Protein AF-A0A1R3WTH4-F1 (afdb_monomer_lite)

Foldseek 3Di:
DDDDDDDDDDDDDDDDDDDDPVPPCPCVVVVVVVVVVVVVVVVCCCVPPVVVVVVVVVVVVVVVVVVVVVVVVVVVVVVVVVVVVVVVVVVVVVVVVVVVVVVVVVVVVVVVVVVVVVVVVVVVVVVVVVVVVVVVVVVVVLVVVLVVQLVVVQVVCVVVPHDDDSVVSSVVSVVVSVD

Secondary structure (DSSP, 8-state):
-----------------SS-GGG-GGGHHHHHHHHHHHHHHHHHHIIIIIHHHHHHHHHHHHHHHHHHHHHHHHHHHHHHHHHHHHHHHHHHHHHHHHHHHHHHHHHHHHHHHHHHHHHHHHHHHHHHHHHHHHHHHHHHHHHHHHHHHHHHHHHHHHHTT----HHHHHHHHHHHH--

pLDDT: mean 86.94, std 17.04, range [35.81, 98.25]

InterPro domains:
  IPR002146 ATP synthase, F0 complex, subunit b/b', bacterial/chloroplast [MF_01398] (26-163)
  IPR002146 ATP synthase, F0 complex, subunit b/b', bacterial/chloroplast [PF00430] (32-158)
  IPR050059 ATP synthase B chain [PTHR33445] (30-158)

Structure (mmCIF, N/CA/C/O backbone):
data_AF-A0A1R3WTH4-F1
#
_entry.id   AF-A0A1R3WTH4-F1
#
loop_
_atom_site.group_PDB
_atom_site.id
_atom_site.type_symbol
_atom_site.label_atom_id
_atom_site.label_alt_id
_atom_site.label_comp_id
_atom_site.label_asym_id
_atom_site.label_entity_id
_atom_site.label_seq_id
_atom_site.pdbx_PDB_ins_code
_atom_site.Cartn_x
_atom_site.Cartn_y
_atom_site.Cartn_z
_atom_site.occupancy
_atom_site.B_iso_or_equiv
_atom_site.auth_seq_id
_atom_site.auth_comp_id
_atom_site.auth_asym_id
_atom_site.auth_atom_id
_atom_site.pdbx_PDB_model_num
ATOM 1 N N . MET A 1 1 ? 93.389 21.458 -100.985 1.00 40.22 1 MET A N 1
ATOM 2 C CA . MET A 1 1 ? 94.282 22.084 -99.995 1.00 40.22 1 MET A CA 1
ATOM 3 C C . MET A 1 1 ? 93.571 21.952 -98.659 1.00 40.22 1 MET A C 1
ATOM 5 O O . MET A 1 1 ? 92.408 22.311 -98.591 1.00 40.22 1 MET A O 1
ATOM 9 N N . GLU A 1 2 ? 94.255 21.268 -97.750 1.00 48.47 2 GLU A N 1
ATOM 10 C CA . GLU A 1 2 ? 94.007 20.821 -96.364 1.00 48.47 2 GLU A CA 1
ATOM 11 C C . GLU A 1 2 ? 93.044 21.569 -95.407 1.00 48.47 2 GLU A C 1
ATOM 13 O O . GLU A 1 2 ? 92.782 22.750 -95.610 1.00 48.47 2 GLU A O 1
ATOM 18 N N . SER A 1 3 ? 92.739 20.869 -94.284 1.00 44.88 3 SER A N 1
ATOM 19 C CA . SER A 1 3 ? 92.361 21.339 -92.916 1.00 44.88 3 SER A CA 1
ATOM 20 C C . SER A 1 3 ? 90.867 21.657 -92.657 1.00 44.88 3 SER A C 1
ATOM 22 O O . SER A 1 3 ? 90.237 22.265 -93.508 1.00 44.88 3 SER A O 1
ATOM 24 N N . ASP A 1 4 ? 90.189 21.345 -91.534 1.00 46.53 4 ASP A N 1
ATOM 25 C CA . ASP A 1 4 ? 90.401 20.588 -90.276 1.00 46.53 4 ASP A CA 1
ATOM 26 C C . ASP A 1 4 ? 89.043 20.550 -89.489 1.00 46.53 4 ASP A C 1
ATOM 28 O O . ASP A 1 4 ? 88.175 21.384 -89.737 1.00 46.53 4 ASP A O 1
ATOM 32 N N . ALA A 1 5 ? 88.905 19.601 -88.550 1.00 45.66 5 ALA A N 1
ATOM 33 C CA . ALA A 1 5 ? 88.124 19.598 -87.289 1.00 45.66 5 ALA A CA 1
ATOM 34 C C . ALA A 1 5 ? 86.562 19.681 -87.177 1.00 45.66 5 ALA A C 1
ATOM 36 O O . ALA A 1 5 ? 85.933 20.708 -87.399 1.00 45.66 5 ALA A O 1
ATOM 37 N N . LEU A 1 6 ? 86.019 18.590 -86.590 1.00 45.91 6 LEU A N 1
ATOM 38 C CA . LEU A 1 6 ? 85.156 18.465 -85.380 1.00 45.91 6 LEU A CA 1
ATOM 39 C C . LEU A 1 6 ? 83.698 18.998 -85.319 1.00 45.91 6 LEU A C 1
ATOM 41 O O . LEU A 1 6 ? 83.431 20.169 -85.084 1.00 45.91 6 LEU A O 1
ATOM 45 N N . ASP A 1 7 ? 82.774 18.030 -85.397 1.00 48.12 7 ASP A N 1
ATOM 46 C CA . ASP A 1 7 ? 81.687 17.670 -84.454 1.00 48.12 7 ASP A CA 1
ATOM 47 C C . ASP A 1 7 ? 81.035 18.744 -83.545 1.00 48.12 7 ASP A C 1
ATOM 49 O O . ASP A 1 7 ? 81.658 19.280 -82.630 1.00 48.12 7 ASP A O 1
ATOM 53 N N . THR A 1 8 ? 79.718 18.940 -83.708 1.00 36.16 8 THR A N 1
ATOM 54 C CA . THR A 1 8 ? 78.745 19.115 -82.606 1.00 36.16 8 THR A CA 1
ATOM 55 C C . THR A 1 8 ? 77.335 18.778 -83.115 1.00 36.16 8 THR A C 1
ATOM 57 O O . THR A 1 8 ? 76.690 19.545 -83.828 1.00 36.16 8 THR A O 1
ATOM 60 N N . THR A 1 9 ? 76.934 17.554 -82.782 1.00 40.06 9 THR A N 1
ATOM 61 C CA . THR A 1 9 ? 75.595 16.983 -82.550 1.00 40.06 9 THR A CA 1
ATOM 62 C C . THR A 1 9 ? 74.314 17.776 -82.864 1.00 40.06 9 THR A C 1
ATOM 64 O O . THR A 1 9 ? 74.048 18.884 -82.403 1.00 40.06 9 THR A O 1
ATOM 67 N N . ALA A 1 10 ? 73.441 17.049 -83.565 1.00 45.75 10 ALA A N 1
ATOM 68 C CA . ALA A 1 10 ? 72.038 17.310 -83.841 1.00 45.75 10 ALA A CA 1
ATOM 69 C C . ALA A 1 10 ? 71.144 17.380 -82.588 1.00 45.75 10 ALA A C 1
ATOM 71 O O . ALA A 1 10 ? 71.315 16.595 -81.661 1.00 45.75 10 ALA A O 1
ATOM 72 N N . GLN A 1 11 ? 70.107 18.224 -82.649 1.00 35.81 11 GLN A N 1
ATOM 73 C CA . GLN A 1 11 ? 68.716 17.761 -82.561 1.00 35.81 11 GLN A CA 1
ATOM 74 C C . GLN A 1 11 ? 67.780 18.856 -83.096 1.00 35.81 11 GLN A C 1
ATOM 76 O O . GLN A 1 11 ? 67.537 19.870 -82.447 1.00 35.81 11 GLN A O 1
ATOM 81 N N . GLY A 1 12 ? 67.246 18.646 -84.296 1.00 36.53 12 GLY A N 1
ATOM 82 C CA . GLY A 1 12 ? 66.224 19.498 -84.892 1.00 36.53 12 GLY A CA 1
ATOM 83 C C . GLY A 1 12 ? 65.278 18.649 -85.727 1.00 36.53 12 GLY A C 1
ATOM 84 O O . GLY A 1 12 ? 65.646 18.204 -86.807 1.00 36.53 12 GLY A O 1
ATOM 85 N N . ALA A 1 13 ? 64.077 18.412 -85.210 1.00 36.84 13 ALA A N 1
ATOM 86 C CA . ALA A 1 13 ? 62.914 17.943 -85.961 1.00 36.84 13 ALA A CA 1
ATOM 87 C C . ALA A 1 13 ? 61.685 18.438 -85.180 1.00 36.84 13 ALA A C 1
ATOM 89 O O . ALA A 1 13 ? 61.514 18.085 -84.018 1.00 36.84 13 ALA A O 1
ATOM 90 N N . ALA A 1 14 ? 61.049 19.518 -85.638 1.00 45.09 14 ALA A N 1
ATOM 91 C CA . ALA A 1 14 ? 59.937 19.498 -86.593 1.00 45.09 14 ALA A CA 1
ATOM 92 C C . ALA A 1 14 ? 58.681 18.867 -85.972 1.00 45.09 14 ALA A C 1
ATOM 94 O O . ALA A 1 14 ? 58.645 17.661 -85.786 1.00 45.09 14 ALA A O 1
ATOM 95 N N . ASP A 1 15 ? 57.685 19.684 -85.618 1.00 38.09 15 ASP A N 1
ATOM 96 C CA . ASP A 1 15 ? 56.403 19.753 -86.338 1.00 38.09 15 ASP A CA 1
ATOM 97 C C . ASP A 1 15 ? 55.457 20.730 -85.624 1.00 38.09 15 ASP A C 1
ATOM 99 O O . ASP A 1 15 ? 55.366 20.728 -84.394 1.00 38.09 15 ASP A O 1
ATOM 103 N N . SER A 1 16 ? 54.763 21.602 -86.357 1.00 41.50 16 SER A N 1
ATOM 104 C CA . SER A 1 16 ? 53.765 22.507 -85.769 1.00 41.50 16 SER A CA 1
ATOM 105 C C . SER A 1 16 ? 52.822 23.091 -86.816 1.00 41.50 16 SER A C 1
ATOM 107 O O . SER A 1 16 ? 53.200 23.980 -87.575 1.00 41.50 16 SER A O 1
ATOM 109 N N . GLY A 1 17 ? 51.547 22.707 -86.716 1.00 42.97 17 GLY A N 1
ATOM 110 C CA . GLY A 1 17 ? 50.452 23.671 -86.828 1.00 42.97 17 GLY A CA 1
ATOM 111 C C . GLY A 1 17 ? 49.225 23.203 -87.604 1.00 42.97 17 GLY A C 1
ATOM 112 O O . GLY A 1 17 ? 49.186 23.338 -88.819 1.00 42.97 17 GLY A O 1
ATOM 113 N N . ALA A 1 18 ? 48.171 22.797 -86.885 1.00 48.62 18 ALA A N 1
ATOM 114 C CA . ALA A 1 18 ? 46.958 23.623 -86.756 1.00 48.62 18 ALA A CA 1
ATOM 115 C C . ALA A 1 18 ? 45.875 22.918 -85.911 1.00 48.62 18 ALA A C 1
ATOM 117 O O . ALA A 1 18 ? 45.043 22.168 -86.411 1.00 48.62 18 ALA A O 1
ATOM 118 N N . GLY A 1 19 ? 45.867 23.210 -84.613 1.00 54.03 19 GLY A N 1
ATOM 119 C CA . GLY A 1 19 ? 44.821 22.839 -83.660 1.00 54.03 19 GLY A CA 1
ATOM 120 C C . GLY A 1 19 ? 45.306 23.184 -82.258 1.00 54.03 19 GLY A C 1
ATOM 121 O O . GLY A 1 19 ? 46.500 23.049 -81.992 1.00 54.03 19 GLY A O 1
ATOM 122 N N . LEU A 1 20 ? 44.436 23.677 -81.366 1.00 64.62 20 LEU A N 1
ATOM 123 C CA . LEU A 1 20 ? 44.817 23.837 -79.957 1.00 64.62 20 LEU A CA 1
ATOM 124 C C . LEU A 1 20 ? 45.463 22.516 -79.496 1.00 64.62 20 LEU A C 1
ATOM 126 O O . LEU A 1 20 ? 44.839 21.474 -79.697 1.00 64.62 20 LEU A O 1
ATOM 130 N N . PRO A 1 21 ? 46.648 22.516 -78.857 1.00 67.44 21 PRO A N 1
ATOM 131 C CA . PRO A 1 21 ? 47.334 21.278 -78.460 1.00 67.44 21 PRO A CA 1
ATOM 132 C C . PRO A 1 21 ? 46.501 20.398 -77.507 1.00 67.44 21 PRO A C 1
ATOM 134 O O . PRO A 1 21 ? 46.795 19.226 -77.316 1.00 67.44 21 PRO A O 1
ATOM 137 N N . GLN A 1 22 ? 45.424 20.953 -76.943 1.00 64.25 22 GLN A N 1
ATOM 138 C CA . GLN A 1 22 ? 44.441 20.288 -76.086 1.00 64.25 22 GLN A CA 1
ATOM 139 C C . GLN A 1 22 ? 43.373 19.491 -76.864 1.00 64.25 22 GLN A C 1
ATOM 141 O O . GLN A 1 22 ? 42.669 18.678 -76.275 1.00 64.25 22 GLN A O 1
ATOM 146 N N . LEU A 1 23 ? 43.235 19.724 -78.174 1.00 74.31 23 LEU A N 1
ATOM 147 C CA . LEU A 1 23 ? 42.243 19.101 -79.059 1.00 74.31 23 LEU A CA 1
ATOM 148 C C . LEU A 1 23 ? 42.888 18.137 -80.068 1.00 74.31 23 LEU A C 1
ATOM 150 O O . LEU A 1 23 ? 42.308 17.849 -81.113 1.00 74.31 23 LEU A O 1
ATOM 154 N N . ASN A 1 24 ? 44.098 17.649 -79.780 1.00 71.94 24 ASN A N 1
ATOM 155 C CA . ASN A 1 24 ? 44.714 16.609 -80.593 1.00 71.94 24 ASN A CA 1
ATOM 156 C C . ASN A 1 24 ? 44.060 15.246 -80.285 1.00 71.94 24 ASN A C 1
ATOM 158 O O . ASN A 1 24 ? 44.324 14.628 -79.251 1.00 71.94 24 ASN A O 1
ATOM 162 N N . PHE A 1 25 ? 43.200 14.786 -81.199 1.00 75.56 25 PHE A N 1
ATOM 163 C CA . PHE A 1 25 ? 42.421 13.546 -81.089 1.00 75.56 25 PHE A CA 1
ATOM 164 C C . PHE A 1 25 ? 43.264 12.261 -81.085 1.00 75.56 25 PHE A C 1
ATOM 166 O O . PHE A 1 25 ? 42.751 11.197 -80.741 1.00 75.56 25 PHE A O 1
ATOM 173 N N . GLU A 1 26 ? 44.552 12.338 -81.412 1.00 79.62 26 GLU A N 1
ATOM 174 C CA . GLU A 1 26 ? 45.459 11.187 -81.432 1.00 79.62 26 GLU A CA 1
ATOM 175 C C . GLU A 1 26 ? 45.643 10.549 -80.039 1.00 79.62 26 GLU A C 1
ATOM 177 O O . GLU A 1 26 ? 45.748 9.330 -79.910 1.00 79.62 26 GLU A O 1
ATOM 182 N N . HIS A 1 27 ? 45.587 11.343 -78.962 1.00 79.25 27 HIS A N 1
ATOM 183 C CA . HIS A 1 27 ? 45.730 10.843 -77.585 1.00 79.25 27 HIS A CA 1
ATOM 184 C C . HIS A 1 27 ? 44.403 10.466 -76.908 1.00 79.25 27 HIS A C 1
ATOM 186 O O . HIS A 1 27 ? 44.409 9.848 -75.836 1.00 79.25 27 HIS A O 1
ATOM 192 N N . PHE A 1 28 ? 43.263 10.792 -77.528 1.00 84.88 28 PHE A N 1
ATOM 193 C CA . PHE A 1 28 ? 41.940 10.599 -76.928 1.00 84.88 28 PHE A CA 1
ATOM 194 C C . PHE A 1 28 ? 41.630 9.113 -76.723 1.00 84.88 28 PHE A C 1
ATOM 196 O O . PHE A 1 28 ? 41.054 8.748 -75.702 1.00 84.88 28 PHE A O 1
ATOM 203 N N . GLY A 1 29 ? 42.061 8.232 -77.634 1.00 87.38 29 GLY A N 1
ATOM 204 C CA . GLY A 1 29 ? 41.843 6.786 -77.504 1.00 87.38 29 GLY A CA 1
ATOM 205 C C . GLY A 1 29 ? 42.479 6.194 -76.240 1.00 87.38 29 GLY A C 1
ATOM 206 O O . GLY A 1 29 ? 41.826 5.455 -75.505 1.00 87.38 29 GLY A O 1
ATOM 207 N N . ASN A 1 30 ? 43.724 6.575 -75.937 1.00 88.12 30 ASN A N 1
ATOM 208 C CA . ASN A 1 30 ? 44.424 6.124 -74.730 1.00 88.12 30 ASN A CA 1
ATOM 209 C C . ASN A 1 30 ? 43.791 6.703 -73.449 1.00 88.12 30 ASN A C 1
ATOM 211 O O . ASN A 1 30 ? 43.600 5.982 -72.470 1.00 88.12 30 ASN A O 1
ATOM 215 N N . GLN A 1 31 ? 43.415 7.987 -73.458 1.00 88.38 31 GLN A N 1
ATOM 216 C CA . GLN A 1 31 ? 42.723 8.617 -72.327 1.00 88.38 31 GLN A CA 1
ATOM 217 C C . GLN A 1 31 ? 41.362 7.969 -72.054 1.00 88.38 31 GLN A C 1
ATOM 219 O O . GLN A 1 31 ? 41.057 7.664 -70.904 1.00 88.38 31 GLN A O 1
ATOM 224 N N . ILE A 1 32 ? 40.567 7.705 -7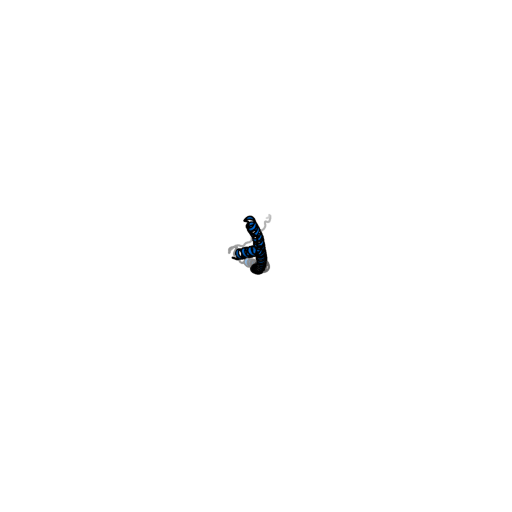3.095 1.00 91.62 32 ILE A N 1
ATOM 225 C CA . ILE A 1 32 ? 39.262 7.039 -72.976 1.00 91.62 32 ILE A CA 1
ATOM 226 C C . ILE A 1 32 ? 39.430 5.603 -72.466 1.00 91.62 32 ILE A C 1
ATOM 228 O O . ILE A 1 32 ? 38.667 5.179 -71.599 1.00 91.62 32 ILE A O 1
ATOM 232 N N . PHE A 1 33 ? 40.436 4.865 -72.943 1.00 93.38 33 PHE A N 1
ATOM 233 C CA . PHE A 1 33 ? 40.723 3.516 -72.450 1.00 93.38 33 PHE A CA 1
ATOM 234 C C . PHE A 1 33 ? 40.998 3.512 -70.939 1.00 93.38 33 PHE A C 1
ATOM 236 O O . PHE A 1 33 ? 40.323 2.801 -70.193 1.00 93.38 33 PHE A O 1
ATOM 243 N N . TRP A 1 34 ? 41.925 4.349 -70.461 1.00 93.38 34 TRP A N 1
ATOM 244 C CA . TRP A 1 34 ? 42.228 4.439 -69.028 1.00 93.38 34 TRP A CA 1
ATOM 245 C C . TRP A 1 34 ? 41.075 5.010 -68.201 1.00 93.38 34 TRP A C 1
ATOM 247 O O . TRP A 1 34 ? 40.869 4.574 -67.067 1.00 93.38 34 TRP A O 1
ATOM 257 N N . LEU A 1 35 ? 40.285 5.930 -68.757 1.00 95.12 35 LEU A N 1
ATOM 258 C CA . LEU A 1 35 ? 39.055 6.410 -68.129 1.00 95.12 35 LEU A CA 1
ATOM 259 C C . LEU A 1 35 ? 38.089 5.244 -67.899 1.00 95.12 35 LEU A C 1
ATOM 261 O O . LEU A 1 35 ? 37.622 5.061 -66.780 1.00 95.12 35 LEU A O 1
ATOM 265 N N . LEU A 1 36 ? 37.837 4.407 -68.909 1.00 96.19 36 LEU A N 1
ATOM 266 C CA . LEU A 1 36 ? 36.960 3.243 -68.762 1.00 96.19 36 LEU A CA 1
ATOM 267 C C . LEU A 1 36 ? 37.516 2.227 -67.759 1.00 96.19 36 LEU A C 1
ATOM 269 O O . LEU A 1 36 ? 36.769 1.739 -66.913 1.00 96.19 36 LEU A O 1
ATOM 273 N N . VAL A 1 37 ? 38.820 1.940 -67.803 1.00 96.31 37 VAL A N 1
ATOM 274 C CA . VAL A 1 37 ? 39.467 1.021 -66.852 1.00 96.31 37 VAL A CA 1
ATOM 275 C C . VAL A 1 37 ? 39.319 1.531 -65.417 1.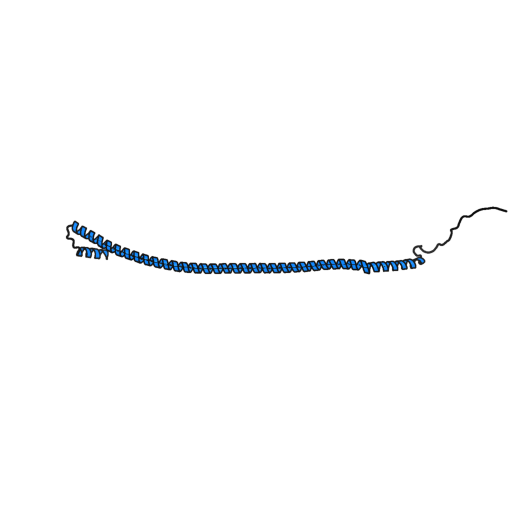00 96.31 37 VAL A C 1
ATOM 277 O O . VAL A 1 37 ? 38.855 0.798 -64.544 1.00 96.31 37 VAL A O 1
ATOM 280 N N . THR A 1 38 ? 39.666 2.792 -65.161 1.00 95.44 38 THR A N 1
ATOM 281 C CA . THR A 1 38 ? 39.569 3.387 -63.818 1.00 95.44 38 THR A CA 1
ATOM 282 C C . THR A 1 38 ? 38.122 3.512 -63.347 1.00 95.44 38 THR A C 1
ATOM 284 O O . THR A 1 38 ? 37.839 3.214 -62.187 1.00 95.44 38 THR A O 1
ATOM 287 N N . LEU A 1 39 ? 37.187 3.852 -64.239 1.00 96.38 39 LEU A N 1
ATOM 288 C CA . LEU A 1 39 ? 35.755 3.880 -63.949 1.00 96.38 39 LEU A CA 1
ATOM 289 C C . LEU A 1 39 ? 35.244 2.502 -63.516 1.00 96.38 39 LEU A C 1
ATOM 291 O O . LEU A 1 39 ? 34.550 2.404 -62.505 1.00 96.38 39 LEU A O 1
ATOM 295 N N . VAL A 1 40 ? 35.605 1.438 -64.240 1.00 96.94 40 VAL A N 1
ATOM 296 C CA . VAL A 1 40 ? 35.221 0.062 -63.891 1.00 96.94 40 VAL A CA 1
ATOM 297 C C . VAL A 1 40 ? 35.823 -0.341 -62.547 1.00 96.94 40 VAL A C 1
ATOM 299 O O . VAL A 1 40 ? 35.115 -0.887 -61.703 1.00 96.94 40 VAL A O 1
ATOM 302 N N . VAL A 1 41 ? 37.099 -0.033 -62.300 1.00 96.50 41 VAL A N 1
ATOM 303 C CA . VAL A 1 41 ? 37.748 -0.327 -61.013 1.00 96.50 41 VAL A CA 1
ATOM 304 C C . VAL A 1 41 ? 37.037 0.390 -59.859 1.00 96.50 41 VAL A C 1
ATOM 306 O O . VAL A 1 41 ? 36.689 -0.252 -58.867 1.00 96.50 41 VAL A O 1
ATOM 309 N N . ILE A 1 42 ? 36.749 1.689 -59.991 1.00 96.06 42 ILE A N 1
ATOM 310 C CA . ILE A 1 42 ? 36.012 2.459 -58.976 1.00 96.06 42 ILE A CA 1
ATOM 311 C C . ILE A 1 42 ? 34.600 1.894 -58.785 1.00 96.06 42 ILE A C 1
ATOM 313 O O . ILE A 1 42 ? 34.160 1.716 -57.649 1.00 96.06 42 ILE A O 1
ATOM 317 N N . TYR A 1 43 ? 33.901 1.562 -59.872 1.00 96.06 43 TYR A N 1
ATOM 318 C CA . TYR A 1 43 ? 32.568 0.963 -59.822 1.00 96.06 43 TYR A CA 1
ATOM 319 C C . TYR A 1 43 ? 32.567 -0.365 -59.054 1.00 96.06 43 TYR A C 1
ATOM 321 O O . TYR A 1 43 ? 31.702 -0.594 -58.204 1.00 96.06 43 TYR A O 1
ATOM 329 N N . LEU A 1 44 ? 33.555 -1.231 -59.295 1.00 96.56 44 LEU A N 1
ATOM 330 C CA . LEU A 1 44 ? 33.700 -2.493 -58.569 1.00 96.56 44 LEU A CA 1
ATOM 331 C C . LEU A 1 44 ? 34.004 -2.259 -57.084 1.00 96.56 44 LEU A C 1
ATOM 333 O O . LEU A 1 44 ? 33.399 -2.906 -56.234 1.00 96.56 44 LEU A O 1
ATOM 337 N N . ILE A 1 45 ? 34.866 -1.299 -56.743 1.00 95.94 45 ILE A N 1
ATOM 338 C CA . ILE A 1 45 ? 35.154 -0.961 -55.339 1.00 95.94 45 ILE A CA 1
ATOM 339 C C . ILE A 1 45 ? 33.898 -0.431 -54.634 1.00 95.94 45 ILE A C 1
ATOM 341 O O . ILE A 1 45 ? 33.574 -0.865 -53.525 1.00 95.94 45 ILE A O 1
ATOM 345 N N . LEU A 1 46 ? 33.155 0.478 -55.267 1.00 96.19 46 LEU A N 1
ATOM 346 C CA . LEU A 1 46 ? 31.938 1.037 -54.682 1.00 96.19 46 LEU A CA 1
ATOM 347 C C . LEU A 1 46 ? 30.858 -0.032 -54.506 1.00 96.19 46 LEU A C 1
ATOM 349 O O . LEU A 1 46 ? 30.314 -0.172 -53.410 1.00 96.19 46 LEU A O 1
ATOM 353 N N . SER A 1 47 ? 30.587 -0.814 -55.552 1.00 95.38 47 SER A N 1
ATOM 354 C CA . SER A 1 47 ? 29.543 -1.845 -55.532 1.00 95.38 47 SER A CA 1
ATOM 355 C C . SER A 1 47 ? 29.858 -2.997 -54.580 1.00 95.38 47 SER A C 1
ATOM 357 O O . SER A 1 47 ? 28.954 -3.509 -53.921 1.00 95.38 47 SER A O 1
ATOM 359 N N . ARG A 1 48 ? 31.129 -3.406 -54.474 1.00 94.19 48 ARG A N 1
ATOM 360 C CA . ARG A 1 48 ? 31.521 -4.591 -53.701 1.00 94.19 48 ARG A CA 1
ATOM 361 C C . ARG A 1 48 ? 32.042 -4.301 -52.302 1.00 94.19 48 ARG A C 1
ATOM 363 O O . ARG A 1 48 ? 32.031 -5.217 -51.485 1.00 94.19 48 ARG A O 1
ATOM 370 N N . VAL A 1 49 ? 32.472 -3.073 -52.008 1.00 94.44 49 VAL A N 1
ATOM 371 C CA . VAL A 1 49 ? 33.076 -2.726 -50.710 1.00 94.44 49 VAL A CA 1
ATOM 372 C C . VAL A 1 49 ? 32.373 -1.551 -50.039 1.00 94.44 49 VAL A C 1
ATOM 374 O O . VAL A 1 49 ? 31.949 -1.686 -48.893 1.00 94.44 49 VAL A O 1
ATOM 377 N N . ALA A 1 50 ? 32.226 -0.407 -50.712 1.00 94.12 50 ALA A N 1
ATOM 378 C CA . ALA A 1 50 ? 31.715 0.802 -50.056 1.00 94.12 50 ALA A CA 1
ATOM 379 C C . ALA A 1 50 ? 30.215 0.711 -49.727 1.00 94.12 50 ALA A C 1
ATOM 381 O O . ALA A 1 50 ? 29.826 0.884 -48.572 1.00 94.12 50 ALA A O 1
ATOM 382 N N . LEU A 1 51 ? 29.381 0.380 -50.719 1.00 95.31 51 LEU A N 1
ATOM 383 C CA . LEU A 1 51 ? 27.935 0.231 -50.543 1.00 95.31 51 LEU A CA 1
ATOM 384 C C . LEU A 1 51 ? 27.555 -0.843 -49.510 1.00 95.31 51 LEU A C 1
ATOM 386 O O . LEU A 1 51 ? 26.762 -0.520 -48.624 1.00 95.31 51 LEU A O 1
ATOM 390 N N . PRO A 1 52 ? 28.114 -2.075 -49.531 1.00 95.38 52 PRO A N 1
ATOM 391 C CA . PRO A 1 52 ? 27.753 -3.075 -48.527 1.00 95.38 52 PRO A CA 1
ATOM 392 C C . PRO A 1 52 ? 28.172 -2.675 -47.108 1.00 95.38 52 PRO A C 1
ATOM 394 O O . PRO A 1 52 ? 27.437 -2.958 -46.167 1.00 95.38 52 PRO A O 1
ATOM 397 N N . ARG A 1 53 ? 29.298 -1.966 -46.926 1.00 94.69 53 ARG A N 1
ATOM 398 C CA . ARG A 1 53 ? 29.697 -1.453 -45.602 1.00 94.69 53 ARG A CA 1
ATOM 399 C C . ARG A 1 53 ? 28.720 -0.408 -45.065 1.00 94.69 53 ARG A C 1
ATOM 401 O O . ARG A 1 53 ? 28.358 -0.463 -43.895 1.00 94.69 53 ARG A O 1
ATOM 408 N N . ILE A 1 54 ? 28.275 0.523 -45.910 1.00 94.25 54 ILE A N 1
ATOM 409 C CA . ILE A 1 54 ? 27.291 1.545 -45.515 1.00 94.25 54 ILE A CA 1
ATOM 410 C C . ILE A 1 54 ? 25.940 0.891 -45.200 1.00 94.25 54 ILE A C 1
ATOM 412 O O . ILE A 1 54 ? 25.322 1.222 -44.189 1.00 94.25 54 ILE A O 1
ATOM 416 N N . ALA A 1 55 ? 25.508 -0.067 -46.025 1.00 94.69 55 ALA A N 1
ATOM 417 C CA . ALA A 1 55 ? 24.275 -0.815 -45.801 1.00 94.69 55 ALA A CA 1
ATOM 418 C C . ALA A 1 55 ? 24.305 -1.589 -44.473 1.00 94.69 55 ALA A C 1
ATOM 420 O O . ALA A 1 55 ? 23.319 -1.560 -43.743 1.00 94.69 55 ALA A O 1
ATOM 421 N N . ALA A 1 56 ? 25.437 -2.213 -44.126 1.00 95.06 56 ALA A N 1
ATOM 422 C CA . ALA A 1 56 ? 25.602 -2.918 -42.857 1.00 95.06 56 ALA A CA 1
ATOM 423 C C . ALA A 1 56 ? 25.448 -1.982 -41.646 1.00 95.06 56 ALA A C 1
ATOM 425 O O . ALA A 1 56 ? 24.685 -2.289 -40.737 1.00 95.06 56 ALA A O 1
ATOM 426 N N . ILE A 1 57 ? 26.089 -0.807 -41.664 1.00 95.19 57 ILE A N 1
ATOM 427 C CA . ILE A 1 57 ? 25.974 0.183 -40.576 1.00 95.19 57 ILE A CA 1
ATOM 428 C C . ILE A 1 57 ? 24.533 0.684 -40.436 1.00 95.19 57 ILE A C 1
ATOM 430 O O . ILE A 1 57 ? 24.033 0.867 -39.324 1.00 95.19 57 ILE A O 1
ATOM 434 N N . LEU A 1 58 ? 23.862 0.938 -41.562 1.00 95.19 58 LEU A N 1
ATOM 435 C CA . LEU A 1 58 ? 22.483 1.410 -41.546 1.00 95.19 58 LEU A CA 1
ATOM 436 C C . LEU A 1 58 ? 21.530 0.329 -41.019 1.00 95.19 58 LEU A C 1
ATOM 438 O O . LEU A 1 58 ? 20.656 0.643 -40.214 1.00 95.19 58 LEU A O 1
ATOM 442 N N . ALA A 1 59 ? 21.728 -0.926 -41.430 1.00 95.50 59 ALA A N 1
ATOM 443 C CA . ALA A 1 59 ? 20.963 -2.068 -40.942 1.00 95.50 59 ALA A CA 1
ATOM 444 C C . ALA A 1 59 ? 21.179 -2.296 -39.441 1.00 95.50 59 ALA A C 1
ATOM 446 O O . ALA A 1 59 ? 20.211 -2.516 -38.722 1.00 95.50 59 ALA A O 1
ATOM 447 N N . GLU A 1 60 ? 22.414 -2.176 -38.950 1.00 95.81 60 GLU A N 1
ATOM 448 C CA . GLU A 1 60 ? 22.717 -2.303 -37.524 1.00 95.81 60 GLU A CA 1
ATOM 449 C C . GLU A 1 60 ? 22.029 -1.206 -36.706 1.00 95.81 60 GLU A C 1
ATOM 451 O O . GLU A 1 60 ? 21.322 -1.510 -35.750 1.00 95.81 60 GLU A O 1
ATOM 456 N N . ARG A 1 61 ? 22.108 0.059 -37.144 1.00 95.81 61 ARG A N 1
ATOM 457 C CA . ARG A 1 61 ? 21.392 1.165 -36.484 1.00 95.81 61 ARG A CA 1
ATOM 458 C C . ARG A 1 61 ? 19.879 0.968 -36.485 1.00 95.81 61 ARG A C 1
ATOM 460 O O . ARG A 1 61 ? 19.244 1.191 -35.459 1.00 95.81 61 ARG A O 1
ATOM 467 N N . GLN A 1 62 ? 19.297 0.572 -37.617 1.00 95.81 62 GLN A N 1
ATOM 468 C CA . GLN A 1 62 ? 17.862 0.285 -37.695 1.00 95.81 62 GLN A CA 1
ATOM 469 C C . GLN A 1 62 ? 17.478 -0.886 -36.786 1.00 95.81 62 GLN A C 1
ATOM 471 O O . GLN A 1 62 ? 16.458 -0.811 -36.103 1.00 95.81 62 GLN A O 1
ATOM 476 N N . GLY A 1 63 ? 18.308 -1.929 -36.737 1.00 95.81 63 GLY A N 1
ATOM 477 C CA . GLY A 1 63 ? 18.133 -3.081 -35.860 1.00 95.81 6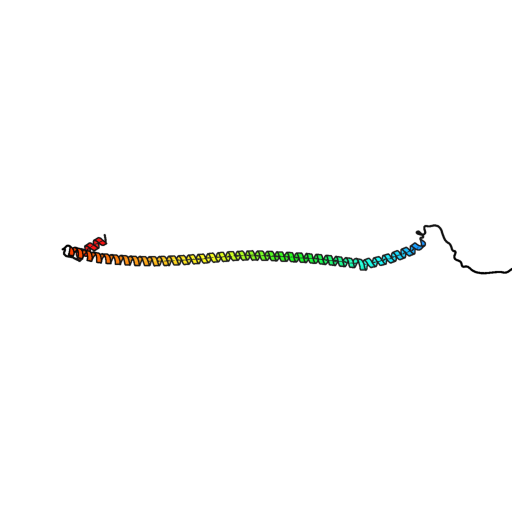3 GLY A CA 1
ATOM 478 C C . GLY A 1 63 ? 18.133 -2.685 -34.387 1.00 95.81 63 GLY A C 1
ATOM 479 O O . GLY A 1 63 ? 17.183 -3.010 -33.681 1.00 95.81 63 GLY A O 1
ATOM 480 N N . THR A 1 64 ? 19.133 -1.918 -33.942 1.00 95.94 64 THR A N 1
ATOM 481 C CA . THR A 1 64 ? 19.214 -1.415 -32.562 1.00 95.94 64 THR A CA 1
ATOM 482 C C . THR A 1 64 ? 18.015 -0.542 -32.211 1.00 95.94 64 THR A C 1
ATOM 484 O O . THR A 1 64 ? 17.370 -0.786 -31.203 1.00 95.94 64 THR A O 1
ATOM 487 N N . ILE A 1 65 ? 17.645 0.420 -33.065 1.00 96.56 65 ILE A N 1
ATOM 488 C CA . ILE A 1 65 ? 16.494 1.300 -32.802 1.00 96.56 65 ILE A CA 1
ATOM 489 C C . ILE A 1 65 ? 15.197 0.493 -32.689 1.00 96.56 65 ILE A C 1
ATOM 491 O O . ILE A 1 65 ? 14.395 0.735 -31.791 1.00 96.56 65 ILE A O 1
ATOM 495 N N . THR A 1 66 ? 14.984 -0.466 -33.592 1.00 96.44 66 THR A N 1
ATOM 496 C CA . THR A 1 66 ? 13.772 -1.296 -33.588 1.00 96.44 66 THR A CA 1
ATOM 497 C C . THR A 1 66 ? 13.727 -2.191 -32.355 1.00 96.44 66 THR A C 1
ATOM 499 O O . THR A 1 66 ? 12.680 -2.312 -31.724 1.00 96.44 66 THR A O 1
ATOM 502 N N . HIS A 1 67 ? 14.864 -2.786 -31.988 1.00 96.94 67 HIS A N 1
ATOM 503 C CA . HIS A 1 67 ? 15.003 -3.577 -30.771 1.00 96.94 67 HIS A CA 1
ATOM 504 C C . HIS A 1 67 ? 14.707 -2.740 -29.523 1.00 96.94 67 HIS A C 1
ATOM 506 O O . HIS A 1 67 ? 13.893 -3.141 -28.696 1.00 96.94 67 HIS A O 1
ATOM 512 N N . ASP A 1 68 ? 15.316 -1.562 -29.406 1.00 96.88 68 ASP A N 1
ATOM 513 C CA . ASP A 1 68 ? 15.158 -0.693 -28.242 1.00 96.88 68 ASP A CA 1
ATOM 514 C C . ASP A 1 68 ? 13.726 -0.164 -28.129 1.00 96.88 68 ASP A C 1
ATOM 516 O O . ASP A 1 68 ? 13.188 -0.076 -27.026 1.00 96.88 68 ASP A O 1
ATOM 520 N N . LEU A 1 69 ? 13.075 0.129 -29.261 1.00 97.50 69 LEU A N 1
ATOM 521 C CA . LEU A 1 69 ? 11.665 0.506 -29.292 1.00 97.50 69 LEU A CA 1
ATOM 522 C C . LEU A 1 69 ? 10.768 -0.646 -28.826 1.00 97.50 69 LEU A C 1
ATOM 524 O O . LEU A 1 69 ? 9.927 -0.440 -27.953 1.00 97.50 69 LEU A O 1
ATOM 528 N N . ALA A 1 70 ? 10.972 -1.854 -29.357 1.00 97.25 70 ALA A N 1
ATOM 529 C CA . ALA A 1 70 ? 10.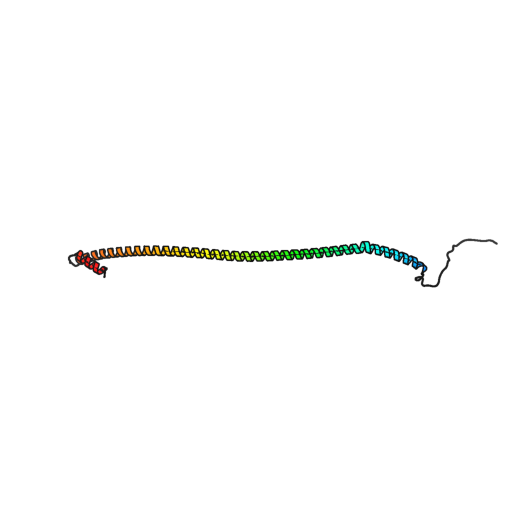208 -3.033 -28.955 1.00 97.25 70 ALA A CA 1
ATOM 530 C C . ALA A 1 70 ? 10.405 -3.350 -27.463 1.00 97.25 70 ALA A C 1
ATOM 532 O O . ALA A 1 70 ? 9.440 -3.619 -26.749 1.00 97.25 70 ALA A O 1
ATOM 533 N N . TYR A 1 71 ? 11.640 -3.247 -26.969 1.00 96.94 71 TYR A N 1
ATOM 534 C CA . TYR A 1 71 ? 11.957 -3.442 -25.559 1.00 96.94 71 TYR A CA 1
ATOM 535 C C . TYR A 1 71 ? 11.316 -2.364 -24.672 1.00 96.94 71 TYR A C 1
ATOM 537 O O . TYR A 1 71 ? 10.763 -2.672 -23.616 1.00 96.94 71 TYR A O 1
ATOM 545 N N . ALA A 1 72 ? 11.320 -1.100 -25.102 1.00 97.38 72 ALA A N 1
ATOM 546 C CA . ALA A 1 72 ? 10.651 -0.018 -24.383 1.00 97.38 72 ALA A CA 1
ATOM 547 C C . ALA A 1 72 ? 9.125 -0.209 -24.332 1.00 97.38 72 ALA A C 1
ATOM 549 O O . ALA A 1 72 ? 8.508 0.032 -23.291 1.00 97.38 72 ALA A O 1
ATOM 550 N N . GLU A 1 73 ? 8.507 -0.664 -25.424 1.00 97.44 73 GLU A N 1
ATOM 551 C CA . GLU A 1 73 ? 7.085 -1.015 -25.453 1.00 97.44 73 GLU A CA 1
ATOM 552 C C . GLU A 1 73 ? 6.778 -2.193 -24.524 1.00 97.44 73 GLU A C 1
ATOM 554 O O . GLU A 1 73 ? 5.841 -2.115 -23.726 1.00 97.44 73 GLU A O 1
ATOM 559 N N . GLU A 1 74 ? 7.602 -3.242 -24.542 1.00 97.56 74 GLU A N 1
ATOM 560 C CA . GLU A 1 74 ? 7.474 -4.377 -23.630 1.00 97.56 74 GLU A CA 1
ATOM 561 C C . GLU A 1 74 ? 7.560 -3.921 -22.165 1.00 97.56 74 GLU A C 1
ATOM 563 O O . GLU A 1 74 ? 6.677 -4.233 -21.364 1.00 97.56 74 GLU A O 1
ATOM 568 N N . LEU A 1 75 ? 8.562 -3.114 -21.807 1.00 97.19 75 LEU A N 1
ATOM 569 C CA . LEU A 1 75 ? 8.689 -2.563 -20.457 1.00 97.19 75 LEU A CA 1
ATOM 570 C C . LEU A 1 75 ? 7.484 -1.702 -20.068 1.00 97.19 75 LEU A C 1
ATOM 572 O O . LEU A 1 75 ? 6.992 -1.813 -18.946 1.00 97.19 75 LEU A O 1
ATOM 576 N N . LYS A 1 76 ? 6.961 -0.888 -20.990 1.00 97.56 76 LYS A N 1
ATOM 577 C CA . LYS A 1 76 ? 5.760 -0.077 -20.755 1.00 97.56 76 LYS A CA 1
ATOM 578 C C . LYS A 1 76 ? 4.524 -0.944 -20.514 1.00 97.56 76 LYS A C 1
ATOM 580 O O . LYS A 1 76 ? 3.729 -0.627 -19.632 1.00 97.56 76 LYS A O 1
ATOM 585 N N . THR A 1 77 ? 4.352 -2.028 -21.270 1.00 98.00 77 THR A N 1
ATOM 586 C CA . THR A 1 77 ? 3.234 -2.963 -21.057 1.00 98.00 77 THR A CA 1
ATOM 587 C C . THR A 1 77 ? 3.356 -3.700 -19.727 1.00 98.00 77 THR A C 1
ATOM 589 O O . THR A 1 77 ? 2.373 -3.774 -18.996 1.00 98.00 77 THR A O 1
ATOM 592 N N . LYS A 1 78 ? 4.560 -4.154 -19.353 1.00 96.75 78 LYS A N 1
ATOM 593 C CA . LYS A 1 78 ? 4.822 -4.768 -18.043 1.00 96.75 78 LYS A CA 1
ATOM 594 C C . LYS A 1 78 ? 4.574 -3.798 -16.891 1.00 96.75 78 LYS A C 1
ATOM 596 O O . LYS A 1 78 ? 3.970 -4.192 -15.901 1.00 96.75 78 LYS A O 1
ATOM 601 N N . ALA A 1 79 ? 5.000 -2.542 -17.027 1.00 97.69 79 ALA A N 1
ATOM 602 C CA . ALA A 1 79 ? 4.768 -1.510 -16.021 1.00 97.69 79 ALA A CA 1
ATOM 603 C C . ALA A 1 79 ? 3.270 -1.256 -15.811 1.00 97.69 79 ALA A C 1
ATOM 605 O O . ALA A 1 79 ? 2.816 -1.276 -14.674 1.00 97.69 79 ALA A O 1
ATOM 606 N N . ARG A 1 80 ? 2.497 -1.116 -16.896 1.00 97.62 80 ARG A N 1
ATOM 607 C CA . ARG A 1 80 ? 1.033 -0.970 -16.822 1.00 97.62 80 ARG A CA 1
ATOM 608 C C . ARG A 1 80 ? 0.360 -2.186 -16.194 1.00 97.62 80 ARG A C 1
ATOM 610 O O . ARG A 1 80 ? -0.461 -2.031 -15.307 1.00 97.62 80 ARG A O 1
ATOM 617 N N . ALA A 1 81 ? 0.750 -3.396 -16.594 1.00 97.44 81 ALA A N 1
ATOM 618 C CA . ALA A 1 81 ? 0.201 -4.614 -16.004 1.00 97.44 81 ALA A CA 1
ATOM 619 C C . ALA A 1 81 ? 0.515 -4.728 -14.500 1.00 97.44 81 ALA A C 1
ATOM 621 O O . ALA A 1 81 ? -0.314 -5.207 -13.730 1.00 97.44 81 ALA A O 1
ATOM 622 N N . ALA A 1 82 ? 1.704 -4.289 -14.074 1.00 97.12 82 ALA A N 1
ATOM 623 C CA . ALA A 1 82 ? 2.075 -4.241 -12.663 1.00 97.12 82 ALA A CA 1
ATOM 624 C C . ALA A 1 82 ? 1.296 -3.162 -11.893 1.00 97.12 82 ALA A C 1
ATOM 626 O O . ALA A 1 82 ? 0.891 -3.412 -10.761 1.00 97.12 82 ALA A O 1
ATOM 627 N N . GLU A 1 83 ? 1.067 -1.997 -12.503 1.00 97.06 83 GLU A N 1
ATOM 628 C CA . GLU A 1 83 ? 0.233 -0.921 -11.955 1.00 97.06 83 GLU A CA 1
ATOM 629 C C . GLU A 1 83 ? -1.213 -1.396 -11.763 1.00 97.06 83 GLU A C 1
ATOM 631 O O . GLU A 1 83 ? -1.714 -1.349 -10.643 1.00 97.06 83 GLU A O 1
ATOM 636 N N . ASP A 1 84 ? -1.826 -1.988 -12.791 1.00 97.88 84 ASP A N 1
ATOM 637 C CA . ASP A 1 84 ? -3.182 -2.547 -12.723 1.00 97.88 84 ASP A CA 1
ATOM 638 C C . ASP A 1 84 ? -3.297 -3.633 -11.635 1.00 97.88 84 ASP A C 1
ATOM 640 O O . ASP A 1 84 ? -4.260 -3.673 -10.865 1.00 97.88 84 ASP A O 1
ATOM 644 N N . ALA A 1 85 ? -2.303 -4.525 -11.539 1.00 97.69 85 ALA A N 1
ATOM 645 C CA . ALA A 1 85 ? -2.269 -5.565 -10.513 1.00 97.69 85 ALA A CA 1
ATOM 646 C C . ALA A 1 85 ? -2.117 -4.982 -9.098 1.00 97.69 85 ALA A C 1
ATOM 648 O O . ALA A 1 85 ? -2.749 -5.473 -8.161 1.00 97.69 85 ALA A O 1
ATOM 649 N N . TYR A 1 86 ? -1.304 -3.936 -8.942 1.00 97.44 86 TYR A N 1
ATOM 650 C CA . TYR A 1 86 ? -1.121 -3.233 -7.676 1.00 97.44 86 TYR A CA 1
ATOM 651 C C . TYR A 1 86 ? -2.392 -2.490 -7.250 1.00 97.44 86 TYR A C 1
ATOM 653 O O . TYR A 1 86 ? -2.818 -2.620 -6.102 1.00 97.44 86 TYR A O 1
ATOM 661 N N . GLU A 1 87 ? -3.030 -1.756 -8.164 1.00 97.88 87 GLU A N 1
ATOM 662 C CA . GLU A 1 87 ? -4.291 -1.062 -7.896 1.00 97.88 87 GLU A CA 1
ATOM 663 C C . GLU A 1 87 ? -5.397 -2.042 -7.509 1.00 97.88 87 GLU A C 1
ATOM 665 O O . GLU A 1 87 ? -6.118 -1.805 -6.535 1.00 97.88 87 GLU A O 1
ATOM 670 N N . LYS A 1 88 ? -5.484 -3.179 -8.209 1.00 98.06 88 LYS A N 1
ATOM 671 C CA . LYS A 1 88 ? -6.412 -4.255 -7.859 1.00 98.06 88 LYS A CA 1
ATOM 672 C C . LYS A 1 88 ? -6.131 -4.812 -6.464 1.00 98.06 88 LYS A C 1
ATOM 674 O O . LYS A 1 88 ? -7.046 -4.871 -5.652 1.00 98.06 88 LYS A O 1
ATOM 679 N N . ALA A 1 89 ? -4.879 -5.156 -6.157 1.00 97.69 89 ALA A N 1
ATOM 680 C CA . ALA A 1 89 ? -4.509 -5.662 -4.835 1.00 97.69 89 ALA A CA 1
ATOM 681 C C . ALA A 1 89 ? -4.828 -4.651 -3.719 1.00 97.69 89 ALA A C 1
ATOM 683 O O . ALA A 1 89 ? -5.278 -5.034 -2.641 1.00 97.69 89 ALA A O 1
ATOM 684 N N . LEU A 1 90 ? -4.643 -3.353 -3.978 1.00 98.19 90 LEU A N 1
ATOM 685 C CA . LEU A 1 90 ? -4.990 -2.293 -3.034 1.00 98.19 90 LEU A CA 1
ATOM 686 C C . LEU A 1 90 ? -6.508 -2.163 -2.838 1.00 98.19 90 LEU A C 1
ATOM 688 O O . LEU A 1 90 ? -6.959 -1.922 -1.716 1.00 98.19 90 LEU A O 1
ATOM 692 N N . ALA A 1 91 ? -7.293 -2.289 -3.909 1.00 98.19 91 ALA A N 1
ATOM 693 C CA . ALA A 1 91 ? -8.751 -2.279 -3.836 1.00 98.19 91 ALA A CA 1
ATOM 694 C C . ALA A 1 91 ? -9.279 -3.497 -3.061 1.00 98.19 91 ALA A C 1
ATOM 696 O O . ALA A 1 91 ? -10.080 -3.321 -2.143 1.00 98.19 91 ALA A O 1
ATOM 697 N N . ASP A 1 92 ? -8.765 -4.689 -3.369 1.00 97.94 92 ASP A N 1
ATOM 698 C CA . ASP A 1 92 ? -9.125 -5.943 -2.703 1.00 97.94 92 ASP A CA 1
ATOM 699 C C . ASP A 1 92 ? -8.776 -5.878 -1.204 1.00 97.94 92 ASP A C 1
ATOM 701 O O . ASP A 1 92 ? -9.638 -6.116 -0.361 1.00 97.94 92 ASP A O 1
ATOM 705 N N . ALA A 1 93 ? -7.568 -5.424 -0.849 1.00 98.06 93 ALA A N 1
ATOM 706 C CA . ALA A 1 93 ? -7.158 -5.266 0.550 1.00 98.06 93 ALA A CA 1
ATOM 707 C C . ALA A 1 93 ? -8.019 -4.247 1.319 1.00 98.06 93 ALA A C 1
ATOM 709 O O . ALA A 1 93 ? -8.301 -4.426 2.504 1.00 98.06 93 ALA A O 1
ATOM 710 N N . ARG A 1 94 ? -8.454 -3.159 0.667 1.00 97.94 94 ARG A N 1
ATOM 711 C CA . ARG A 1 94 ? -9.372 -2.182 1.278 1.00 97.94 94 ARG A CA 1
ATOM 712 C C . ARG A 1 94 ? -10.762 -2.769 1.499 1.00 97.94 94 ARG A C 1
ATOM 714 O O . ARG A 1 94 ? -11.359 -2.482 2.534 1.00 97.94 94 ARG A O 1
ATOM 721 N N . ALA A 1 95 ? -11.267 -3.553 0.548 1.00 98.25 95 ALA A N 1
ATOM 722 C CA . ALA A 1 95 ? -12.549 -4.233 0.678 1.00 98.25 95 ALA A CA 1
ATOM 723 C C . ALA A 1 95 ? -12.509 -5.265 1.815 1.00 98.25 95 ALA A C 1
ATOM 725 O O . ALA A 1 95 ? -13.369 -5.233 2.691 1.00 98.25 95 ALA A O 1
ATOM 726 N N . GLU A 1 96 ? -11.460 -6.088 1.871 1.00 98.06 96 GLU A N 1
ATOM 727 C CA . GLU A 1 96 ? -11.255 -7.077 2.934 1.00 98.06 96 GLU A CA 1
ATOM 728 C C . GLU A 1 96 ? -11.125 -6.408 4.311 1.00 98.06 96 GLU A C 1
ATOM 730 O O . GLU A 1 96 ? -11.774 -6.817 5.270 1.00 98.06 96 GLU A O 1
ATOM 735 N N . ALA A 1 97 ? -10.374 -5.307 4.418 1.00 98.00 97 ALA A N 1
ATOM 736 C CA . ALA A 1 97 ? -10.281 -4.553 5.667 1.00 98.00 97 ALA A CA 1
ATOM 737 C C . ALA A 1 97 ? -11.644 -3.999 6.124 1.00 98.00 97 ALA A C 1
ATOM 739 O O . ALA A 1 97 ? -11.957 -4.031 7.315 1.00 98.00 97 ALA A O 1
ATOM 740 N N . GLN A 1 98 ? -12.465 -3.493 5.197 1.00 97.94 98 GLN A N 1
ATOM 741 C CA . GLN A 1 98 ? -13.818 -3.025 5.514 1.00 97.94 98 GLN A CA 1
ATOM 742 C C . GLN A 1 98 ? -14.729 -4.172 5.954 1.00 97.94 98 GLN A C 1
ATOM 744 O O . GLN A 1 98 ? -15.506 -3.996 6.894 1.00 97.94 98 GLN A O 1
ATOM 749 N N . GLU A 1 99 ? -14.611 -5.335 5.317 1.00 98.19 99 GLU A N 1
ATOM 750 C CA . GLU A 1 99 ? -15.348 -6.536 5.690 1.00 98.19 99 GLU A CA 1
ATOM 751 C C . GLU A 1 99 ? -14.966 -7.010 7.096 1.00 98.19 99 GLU A C 1
ATOM 753 O O . GLU A 1 99 ? -15.852 -7.175 7.933 1.00 98.19 99 GLU A O 1
ATOM 758 N N . ILE A 1 100 ? -13.668 -7.118 7.402 1.00 98.19 100 ILE A N 1
ATOM 759 C CA . ILE A 1 100 ? -13.168 -7.495 8.734 1.00 98.19 100 ILE A CA 1
ATOM 760 C C . ILE A 1 100 ? -13.681 -6.521 9.800 1.00 98.19 100 ILE A C 1
ATOM 762 O O . ILE A 1 100 ? -14.178 -6.942 10.843 1.00 98.19 100 ILE A O 1
ATOM 766 N N . VAL A 1 101 ? -13.607 -5.210 9.546 1.00 98.06 101 VAL A N 1
ATOM 767 C CA . VAL A 1 101 ? -14.124 -4.199 10.483 1.00 98.06 101 VAL A CA 1
ATOM 768 C C . VAL A 1 101 ? -15.640 -4.327 10.655 1.00 98.06 101 VAL A C 1
ATOM 770 O O . VAL A 1 101 ? -16.143 -4.160 11.766 1.00 98.06 101 VAL A O 1
ATOM 773 N N . GLY A 1 102 ? -16.375 -4.618 9.580 1.00 98.12 102 GLY A N 1
ATOM 774 C CA . GLY A 1 102 ? -17.815 -4.858 9.624 1.00 98.12 102 GLY A CA 1
ATOM 775 C C . GLY A 1 102 ? -18.176 -6.084 10.465 1.00 98.12 102 GLY A C 1
ATOM 776 O O . GLY A 1 102 ? -19.022 -5.981 11.353 1.00 98.12 102 GLY A O 1
ATOM 777 N N . GLN A 1 103 ? -17.495 -7.207 10.231 1.00 97.81 103 GLN A N 1
ATOM 778 C CA . GLN A 1 103 ? -17.680 -8.454 10.975 1.00 97.81 103 GLN A CA 1
ATOM 779 C C . GLN A 1 103 ? -17.338 -8.274 12.459 1.00 97.81 103 GLN A C 1
ATOM 781 O O . GLN A 1 103 ? -18.173 -8.571 13.309 1.00 97.81 103 GLN A O 1
ATOM 786 N N . ALA A 1 104 ? -16.184 -7.680 12.775 1.00 98.12 104 ALA A N 1
ATOM 787 C CA . ALA A 1 104 ? -15.771 -7.425 14.154 1.00 98.12 104 ALA A CA 1
ATOM 788 C C . ALA A 1 104 ? -16.762 -6.518 14.900 1.00 98.12 104 ALA A C 1
ATOM 790 O O . ALA A 1 104 ? -17.078 -6.756 16.062 1.00 98.12 104 ALA A O 1
ATOM 791 N N . ARG A 1 105 ? -17.303 -5.482 14.242 1.00 98.00 105 ARG A N 1
ATOM 792 C CA . ARG A 1 105 ? -18.345 -4.631 14.843 1.00 98.00 105 ARG A CA 1
ATOM 793 C C . ARG A 1 105 ? -19.633 -5.400 15.116 1.00 98.00 105 ARG A C 1
ATOM 795 O O . ARG A 1 105 ? -20.251 -5.165 16.150 1.00 98.00 105 ARG A O 1
ATOM 802 N N . ALA A 1 106 ? -20.044 -6.274 14.200 1.00 97.81 106 ALA A N 1
ATOM 803 C CA . ALA A 1 106 ? -21.244 -7.086 14.373 1.00 97.81 106 ALA A CA 1
ATOM 804 C C . ALA A 1 106 ? -21.085 -8.090 15.526 1.00 97.81 106 ALA A C 1
ATOM 806 O O . ALA A 1 106 ? -21.993 -8.222 16.343 1.00 97.81 106 ALA A O 1
ATOM 807 N N . GLU A 1 107 ? -19.923 -8.738 15.622 1.00 98.00 107 GLU A N 1
ATOM 808 C CA . GLU A 1 107 ? -19.581 -9.662 16.707 1.00 98.00 107 GLU A CA 1
ATOM 809 C C . GLU A 1 107 ? -19.550 -8.948 18.063 1.00 98.00 107 GLU A C 1
ATOM 811 O O . GLU A 1 107 ? -20.264 -9.346 18.980 1.00 98.00 107 GLU A O 1
ATOM 816 N N . ILE A 1 108 ? -18.838 -7.818 18.162 1.00 98.12 108 ILE A N 1
ATOM 817 C CA . ILE A 1 108 ? -18.794 -7.004 19.386 1.00 98.12 108 ILE A CA 1
ATOM 818 C C . ILE A 1 108 ? -20.198 -6.555 19.799 1.00 98.12 108 ILE A C 1
ATOM 820 O O . ILE A 1 108 ? -20.533 -6.603 20.979 1.00 98.12 108 ILE A O 1
ATOM 824 N N . GLN A 1 109 ? -21.037 -6.115 18.855 1.00 97.88 109 GLN A N 1
ATOM 825 C CA . GLN A 1 109 ? -22.398 -5.696 19.186 1.00 97.88 109 GLN A CA 1
ATOM 826 C C . GLN A 1 109 ? -23.225 -6.863 19.742 1.00 97.88 109 GLN A C 1
ATOM 828 O O . GLN A 1 109 ? -23.943 -6.679 20.722 1.00 97.88 109 GLN A O 1
ATOM 833 N N . ALA A 1 110 ? -23.093 -8.059 19.163 1.00 98.00 110 ALA A N 1
ATOM 834 C CA . ALA A 1 110 ? -23.773 -9.251 19.659 1.00 98.00 110 ALA A CA 1
ATOM 835 C C . ALA A 1 110 ? -23.307 -9.634 21.075 1.00 98.00 110 ALA A C 1
ATOM 837 O O . ALA A 1 110 ? -24.144 -9.907 21.938 1.00 98.00 110 ALA A O 1
ATOM 838 N N . GLU A 1 111 ? -21.997 -9.593 21.340 1.00 97.88 111 GLU A N 1
ATOM 839 C CA . GLU A 1 111 ? -21.438 -9.844 22.674 1.00 97.88 111 GLU A CA 1
ATOM 840 C C . GLU A 1 111 ? -21.916 -8.815 23.704 1.00 97.88 111 GLU A C 1
ATOM 842 O O . GLU A 1 111 ? -22.276 -9.174 24.827 1.00 97.88 111 GLU A O 1
ATOM 847 N N . VAL A 1 112 ? -21.950 -7.532 23.329 1.00 98.19 112 VAL A N 1
ATOM 848 C CA . VAL A 1 112 ? -22.456 -6.454 24.189 1.00 98.19 112 VAL A CA 1
ATOM 849 C C . VAL A 1 112 ? -23.936 -6.664 24.499 1.00 98.19 112 VAL A C 1
ATOM 851 O O . VAL A 1 112 ? -24.330 -6.558 25.661 1.00 98.19 112 VAL A O 1
ATOM 854 N N . ASP A 1 113 ? -24.751 -7.008 23.503 1.00 97.75 113 ASP A N 1
ATOM 855 C CA . ASP A 1 113 ? -26.181 -7.261 23.691 1.00 97.75 113 ASP A CA 1
ATOM 856 C C . ASP A 1 113 ? -26.428 -8.473 24.608 1.00 97.75 113 ASP A C 1
ATOM 858 O O . ASP A 1 113 ? -27.334 -8.451 25.448 1.00 97.75 113 ASP A O 1
ATOM 862 N N . GLU A 1 114 ? -25.626 -9.534 24.485 1.00 97.88 114 GLU A N 1
ATOM 863 C CA . GLU A 1 114 ? -25.685 -10.695 25.378 1.00 97.88 114 GLU A CA 1
ATOM 864 C C . GLU A 1 114 ? -25.246 -10.338 26.805 1.00 97.88 114 GLU A C 1
ATOM 866 O O . GLU A 1 114 ? -25.929 -10.681 27.778 1.00 97.88 114 GLU A O 1
ATOM 871 N N . ALA A 1 115 ? -24.140 -9.604 26.943 1.00 97.69 115 ALA A N 1
ATOM 872 C CA . ALA A 1 115 ? -23.639 -9.153 28.232 1.00 97.69 115 ALA A CA 1
ATOM 873 C C . ALA A 1 115 ? -24.654 -8.252 28.950 1.00 97.69 115 ALA A C 1
ATOM 875 O O . ALA A 1 115 ? -24.873 -8.442 30.148 1.00 97.69 115 ALA A O 1
ATOM 876 N N . MET A 1 116 ? -25.310 -7.342 28.223 1.00 97.75 116 MET A N 1
ATOM 877 C CA . MET A 1 116 ? -26.385 -6.490 28.737 1.00 97.75 116 MET A CA 1
ATOM 878 C C . MET A 1 116 ? -27.573 -7.318 29.225 1.00 97.75 116 MET A C 1
ATOM 880 O O . MET A 1 116 ? -27.982 -7.165 30.370 1.00 97.75 116 MET A O 1
ATOM 884 N N . LYS A 1 117 ? -28.069 -8.272 28.424 1.00 97.94 117 LYS A N 1
ATOM 885 C CA . LYS A 1 117 ? -29.177 -9.156 28.840 1.00 97.94 117 LYS A CA 1
ATOM 886 C C . LYS A 1 117 ? -28.854 -9.935 30.113 1.00 97.94 117 LYS A C 1
ATOM 888 O O . LYS A 1 117 ? -29.709 -10.082 30.985 1.00 97.94 117 LYS A O 1
ATOM 893 N N . ARG A 1 118 ? -27.626 -10.446 30.226 1.00 97.75 118 ARG A N 1
ATOM 894 C CA . ARG A 1 118 ? -27.170 -11.162 31.422 1.00 97.75 118 ARG A CA 1
ATOM 895 C C . ARG A 1 118 ? -27.068 -10.230 32.630 1.00 97.75 118 ARG A C 1
ATOM 897 O O . ARG A 1 118 ? -27.501 -10.616 33.712 1.00 97.75 118 ARG A O 1
ATOM 904 N N . ALA A 1 119 ? -26.522 -9.029 32.445 1.00 98.00 119 ALA A N 1
ATOM 905 C CA . ALA A 1 119 ? -26.430 -8.028 33.502 1.00 98.00 119 ALA A CA 1
ATOM 906 C C . ALA A 1 119 ? -27.823 -7.614 33.997 1.00 98.00 119 ALA A C 1
ATOM 908 O O . ALA A 1 119 ? -28.061 -7.622 35.201 1.00 98.00 119 ALA A O 1
ATOM 909 N N . ASP A 1 120 ? -28.765 -7.353 33.088 1.00 97.75 120 ASP A N 1
ATOM 910 C CA . ASP A 1 120 ? -30.149 -7.011 33.426 1.00 97.75 120 ASP A CA 1
ATOM 911 C C . ASP A 1 120 ? -30.840 -8.140 34.204 1.00 97.75 120 ASP A C 1
ATOM 913 O O . ASP A 1 120 ? -31.537 -7.885 35.187 1.00 97.75 120 ASP A O 1
ATOM 917 N N . ALA A 1 121 ? -30.610 -9.399 33.816 1.00 97.81 121 ALA A N 1
ATOM 918 C CA . ALA A 1 121 ? -31.139 -10.556 34.534 1.00 97.81 121 ALA A CA 1
ATOM 919 C C . ALA A 1 121 ? -30.550 -10.692 35.951 1.00 97.81 121 ALA A C 1
ATOM 921 O O . ALA A 1 121 ? -31.294 -10.965 36.896 1.00 97.81 121 ALA A O 1
ATOM 922 N N . GLU A 1 122 ? -29.239 -10.482 36.123 1.00 97.69 122 GLU A N 1
ATOM 923 C CA . GLU A 1 122 ? -28.600 -10.509 37.447 1.00 97.69 122 GLU A CA 1
ATOM 924 C C . GLU A 1 122 ? -29.090 -9.355 38.330 1.00 97.69 122 GLU A C 1
ATOM 926 O O . GLU A 1 122 ? -29.406 -9.567 39.503 1.00 97.69 122 GLU A O 1
ATOM 931 N N . ILE A 1 123 ? -29.204 -8.148 37.767 1.00 97.94 123 ILE A N 1
ATOM 932 C CA . ILE A 1 123 ? -29.743 -6.977 38.464 1.00 97.94 123 ILE A CA 1
ATOM 933 C C . ILE A 1 123 ? -31.172 -7.266 38.926 1.00 97.94 123 ILE A C 1
ATOM 935 O O . ILE A 1 123 ? -31.461 -7.109 40.109 1.00 97.94 123 ILE A O 1
ATOM 939 N N . ALA A 1 124 ? -32.043 -7.761 38.042 1.00 97.56 124 ALA A N 1
ATOM 940 C CA . ALA A 1 124 ? -33.423 -8.090 38.391 1.00 97.56 124 ALA A CA 1
ATOM 941 C C . ALA A 1 124 ? -33.507 -9.144 39.510 1.00 97.56 124 ALA A C 1
ATOM 943 O O . ALA A 1 124 ? -34.305 -8.998 40.439 1.00 97.56 124 ALA A O 1
ATOM 944 N N . ALA A 1 125 ? -32.661 -10.178 39.461 1.00 97.62 125 ALA A N 1
ATOM 945 C CA . ALA A 1 125 ? -32.596 -11.200 40.503 1.00 97.62 125 ALA A CA 1
ATOM 946 C C . ALA A 1 125 ? -32.154 -10.617 41.857 1.00 97.62 125 ALA A C 1
ATOM 948 O O . ALA A 1 125 ? -32.816 -10.857 42.870 1.00 97.62 125 ALA A O 1
ATOM 949 N N . ARG A 1 126 ? -31.089 -9.802 41.877 1.00 97.06 126 ARG A N 1
ATOM 950 C CA . ARG A 1 126 ? -30.601 -9.132 43.097 1.00 97.06 126 ARG A CA 1
ATOM 951 C C . ARG A 1 126 ? -31.606 -8.133 43.657 1.00 97.06 126 ARG A C 1
ATOM 953 O O . ARG A 1 126 ? -31.736 -8.024 44.877 1.00 97.06 126 ARG A O 1
ATOM 960 N N . THR A 1 127 ? -32.319 -7.407 42.798 1.00 97.50 127 THR A N 1
ATOM 961 C CA . THR A 1 127 ? -33.387 -6.495 43.222 1.00 97.50 127 THR A CA 1
ATOM 962 C C . THR A 1 127 ? -34.511 -7.274 43.894 1.00 97.50 127 THR A C 1
ATOM 964 O O . THR A 1 127 ? -34.887 -6.926 45.009 1.00 97.50 127 THR A O 1
ATOM 967 N N . ALA A 1 128 ? -34.976 -8.374 43.296 1.00 97.06 128 ALA A N 1
ATOM 968 C CA . ALA A 1 128 ? -36.019 -9.211 43.889 1.00 97.06 128 ALA A CA 1
ATOM 969 C C . ALA A 1 128 ? -35.585 -9.855 45.223 1.00 97.06 128 ALA A C 1
ATOM 971 O O . ALA A 1 128 ? -36.391 -9.982 46.145 1.00 97.06 128 ALA A O 1
ATOM 972 N N . GLU A 1 129 ? -34.319 -10.261 45.350 1.00 96.94 129 GLU A N 1
ATOM 973 C CA . GLU A 1 129 ? -33.752 -10.748 46.616 1.00 96.94 129 GLU A CA 1
ATOM 974 C C . GLU A 1 129 ? -33.716 -9.642 47.680 1.00 96.94 129 GLU A C 1
ATOM 976 O O . GLU A 1 129 ? -34.170 -9.844 48.807 1.00 96.94 129 GLU A O 1
ATOM 981 N N . SER A 1 130 ? -33.249 -8.450 47.305 1.00 96.62 130 SER A N 1
ATOM 982 C CA . SER A 1 130 ? -33.186 -7.292 48.201 1.00 96.62 130 SER A CA 1
ATOM 983 C C . SER A 1 130 ? -34.578 -6.855 48.661 1.00 96.62 130 SER A C 1
ATOM 985 O O . SER A 1 130 ? -34.764 -6.543 49.834 1.00 96.62 130 SER A O 1
ATOM 987 N N . GLU A 1 131 ? -35.578 -6.877 47.776 1.00 96.69 131 GLU A N 1
ATOM 988 C CA . GLU A 1 131 ? -36.973 -6.580 48.118 1.00 96.69 131 GLU A CA 1
ATOM 989 C C . GLU A 1 131 ? -37.535 -7.564 49.151 1.00 96.69 131 GLU A C 1
ATOM 991 O O . GLU A 1 131 ? -38.195 -7.139 50.102 1.00 96.69 131 GLU A O 1
ATOM 996 N N . LYS A 1 132 ? -37.232 -8.864 49.018 1.00 96.88 132 LYS A N 1
ATOM 997 C CA . LYS A 1 132 ? -37.617 -9.878 50.013 1.00 96.88 132 LYS A CA 1
ATOM 998 C C . LYS A 1 132 ? -36.944 -9.630 51.359 1.00 96.88 132 LYS A C 1
ATOM 1000 O O . LYS A 1 132 ? -37.636 -9.593 52.372 1.00 96.88 132 LYS A O 1
ATOM 1005 N N . ALA A 1 133 ? -35.633 -9.390 51.365 1.00 96.31 133 ALA A N 1
ATOM 1006 C CA . ALA A 1 133 ? -34.894 -9.098 52.591 1.00 96.31 133 ALA A CA 1
ATOM 1007 C C . ALA A 1 133 ? -35.427 -7.834 53.290 1.00 96.31 133 ALA A C 1
ATOM 1009 O O . ALA A 1 133 ? -35.628 -7.823 54.502 1.00 96.31 133 ALA A O 1
ATOM 1010 N N . ILE A 1 134 ? -35.730 -6.776 52.529 1.00 95.94 134 ILE A N 1
ATOM 1011 C CA . ILE A 1 134 ? -36.344 -5.552 53.062 1.00 95.94 134 ILE A CA 1
ATOM 1012 C C . ILE A 1 134 ? -37.735 -5.843 53.638 1.00 95.94 134 ILE A C 1
ATOM 1014 O O . ILE A 1 134 ? -38.070 -5.321 54.703 1.00 95.94 134 ILE A O 1
ATOM 1018 N N . ALA A 1 135 ? -38.549 -6.667 52.971 1.00 95.62 135 ALA A N 1
ATOM 1019 C CA . ALA A 1 135 ? -39.870 -7.045 53.466 1.00 95.62 135 ALA A CA 1
ATOM 1020 C C . ALA A 1 135 ? -39.790 -7.838 54.783 1.00 95.62 135 ALA A C 1
ATOM 1022 O O . ALA A 1 135 ? -40.553 -7.551 55.707 1.00 95.62 135 ALA A O 1
ATOM 1023 N N . GLU A 1 136 ? -38.842 -8.770 54.901 1.00 95.44 136 GLU A N 1
ATOM 1024 C CA . GLU A 1 136 ? -38.580 -9.526 56.131 1.00 95.44 136 GLU A CA 1
ATOM 1025 C C . GLU A 1 136 ? -38.109 -8.616 57.271 1.00 95.44 136 GLU A C 1
ATOM 1027 O O . GLU A 1 136 ? -38.673 -8.660 58.365 1.00 95.44 136 GLU A O 1
ATOM 1032 N N . ILE A 1 137 ? -37.144 -7.725 57.008 1.00 95.31 137 ILE A N 1
ATOM 1033 C CA . ILE A 1 137 ? -36.675 -6.736 57.991 1.00 95.31 137 ILE A CA 1
ATOM 1034 C C . ILE A 1 137 ? -37.833 -5.843 58.442 1.00 95.31 137 ILE A C 1
ATOM 1036 O O . ILE A 1 137 ? -37.974 -5.569 59.632 1.00 95.31 137 ILE A O 1
ATOM 1040 N N . ARG A 1 138 ? -38.690 -5.402 57.513 1.00 93.88 138 ARG A N 1
ATOM 1041 C CA . ARG A 1 138 ? -39.861 -4.580 57.837 1.00 93.88 138 ARG A CA 1
ATOM 1042 C C . ARG A 1 138 ? -40.856 -5.343 58.708 1.00 93.88 138 ARG A C 1
ATOM 1044 O O . ARG A 1 138 ? -41.382 -4.758 59.651 1.00 93.88 138 ARG A O 1
ATOM 1051 N N . ALA A 1 139 ? -41.111 -6.616 58.415 1.00 92.25 139 ALA A N 1
ATOM 1052 C CA . ALA A 1 139 ? -41.991 -7.453 59.225 1.00 92.25 139 ALA A CA 1
ATOM 1053 C C . ALA A 1 139 ? -41.439 -7.638 60.649 1.00 92.25 139 ALA A C 1
ATOM 1055 O O . ALA A 1 139 ? -42.160 -7.381 61.612 1.00 92.25 139 ALA A O 1
ATOM 1056 N N . GLY A 1 140 ? -40.150 -7.974 60.780 1.00 93.12 140 GLY A N 1
ATOM 1057 C CA . GLY A 1 140 ? -39.487 -8.111 62.080 1.00 93.12 140 GLY A CA 1
ATOM 1058 C C . GLY A 1 140 ? -39.444 -6.798 62.867 1.00 93.12 140 GLY A C 1
ATOM 1059 O O . GLY A 1 140 ? -39.745 -6.777 64.056 1.00 93.12 140 GLY A O 1
ATOM 1060 N N . ALA A 1 141 ? -39.170 -5.671 62.203 1.00 92.31 141 ALA A N 1
ATOM 1061 C CA . ALA A 1 141 ? -39.202 -4.354 62.838 1.00 92.31 141 ALA A CA 1
ATOM 1062 C C . ALA A 1 141 ? -40.601 -4.004 63.372 1.00 92.31 141 ALA A C 1
ATOM 1064 O O . ALA A 1 141 ? -40.713 -3.452 64.464 1.00 92.31 141 ALA A O 1
ATOM 1065 N N . MET A 1 142 ? -41.670 -4.343 62.643 1.00 90.50 142 MET A N 1
ATOM 1066 C CA . MET A 1 142 ? -43.046 -4.139 63.116 1.00 90.50 142 MET A CA 1
ATOM 1067 C C . MET A 1 142 ? -43.370 -4.998 64.342 1.00 90.50 142 MET A C 1
ATOM 1069 O O . MET A 1 142 ? -44.076 -4.537 65.238 1.00 90.50 142 MET A O 1
ATOM 1073 N N . GLU A 1 143 ? -42.847 -6.222 64.411 1.00 90.31 143 GLU A N 1
ATOM 1074 C CA . GLU A 1 143 ? -42.982 -7.083 65.589 1.00 90.31 143 GLU A CA 1
ATOM 1075 C C . GLU A 1 143 ? -42.239 -6.504 66.801 1.00 90.31 143 GLU A C 1
ATOM 1077 O O . GLU A 1 143 ? -42.851 -6.324 67.854 1.00 90.31 143 GLU A O 1
ATOM 1082 N N . SER A 1 144 ? -40.980 -6.086 66.634 1.00 91.00 144 SER A N 1
ATOM 1083 C CA . SER A 1 144 ? -40.223 -5.412 67.699 1.00 91.00 144 SER A CA 1
ATOM 1084 C C . SER A 1 144 ? -40.892 -4.113 68.162 1.00 91.00 144 SER A C 1
ATOM 1086 O O . SER A 1 144 ? -40.898 -3.809 69.353 1.00 91.00 144 SER A O 1
ATOM 1088 N N . VAL A 1 145 ? -41.503 -3.346 67.250 1.00 90.75 145 VAL A N 1
ATOM 1089 C CA . VAL A 1 145 ? -42.281 -2.149 67.612 1.00 90.75 145 VAL A CA 1
ATOM 1090 C C . VAL A 1 145 ? -43.498 -2.516 68.462 1.00 90.75 145 VAL A C 1
ATOM 1092 O O . VAL A 1 145 ? -43.748 -1.830 69.452 1.00 90.75 145 VAL A O 1
ATOM 1095 N N . ARG A 1 146 ? -44.240 -3.585 68.127 1.00 89.06 146 ARG A N 1
ATOM 1096 C CA . ARG A 1 146 ? -45.373 -4.058 68.949 1.00 89.06 146 ARG A CA 1
ATOM 1097 C C . ARG A 1 146 ? -44.920 -4.470 70.350 1.00 89.06 146 ARG A C 1
ATOM 1099 O O . ARG A 1 146 ? -45.579 -4.104 71.322 1.00 89.06 146 ARG A O 1
ATOM 1106 N N . GLU A 1 147 ? -43.803 -5.188 70.457 1.00 89.69 147 GLU A N 1
ATOM 1107 C CA . GLU A 1 147 ? -43.243 -5.629 71.739 1.00 89.69 147 GLU A CA 1
ATOM 1108 C C . GLU A 1 147 ? -42.851 -4.436 72.623 1.00 89.69 147 GLU A C 1
ATOM 1110 O O . GLU A 1 147 ? -43.375 -4.289 73.730 1.00 89.69 147 GLU A O 1
ATOM 1115 N N . VAL A 1 148 ? -42.026 -3.523 72.099 1.00 91.19 148 VAL A N 1
ATOM 1116 C CA . VAL A 1 148 ? -41.564 -2.332 72.831 1.00 91.19 148 VAL A CA 1
ATOM 1117 C C . VAL A 1 148 ? -42.731 -1.408 73.187 1.00 91.19 148 VAL A C 1
ATOM 1119 O O . VAL A 1 148 ? -42.786 -0.878 74.300 1.00 91.19 148 VAL A O 1
ATOM 1122 N N . ALA A 1 149 ? -43.692 -1.212 72.278 1.00 90.31 149 ALA A N 1
ATOM 1123 C CA . ALA A 1 149 ? -44.883 -0.411 72.552 1.00 90.31 149 ALA A CA 1
ATOM 1124 C C . ALA A 1 149 ? -45.762 -1.041 73.644 1.00 90.31 149 ALA A C 1
ATOM 1126 O O . ALA A 1 149 ? -46.267 -0.316 74.502 1.00 90.31 149 ALA A O 1
ATOM 1127 N N . GLY A 1 150 ? -45.917 -2.370 73.644 1.00 88.06 150 GLY A N 1
ATOM 1128 C CA . GLY A 1 150 ? -46.641 -3.110 74.677 1.00 88.06 150 GLY A CA 1
ATOM 1129 C C . GLY A 1 150 ? -45.991 -2.987 76.054 1.00 88.06 150 GLY A C 1
ATOM 1130 O O . GLY A 1 150 ? -46.670 -2.627 77.018 1.00 88.06 150 GLY A O 1
ATOM 1131 N N . GLU A 1 151 ? -44.677 -3.211 76.137 1.00 88.69 151 GLU A N 1
ATOM 1132 C CA . GLU A 1 151 ? -43.906 -3.061 77.378 1.00 88.69 151 GLU A CA 1
ATOM 1133 C C . GLU A 1 151 ? -43.979 -1.621 77.908 1.00 88.69 151 GLU A C 1
ATOM 1135 O O . GLU A 1 151 ? -44.297 -1.390 79.078 1.00 88.69 151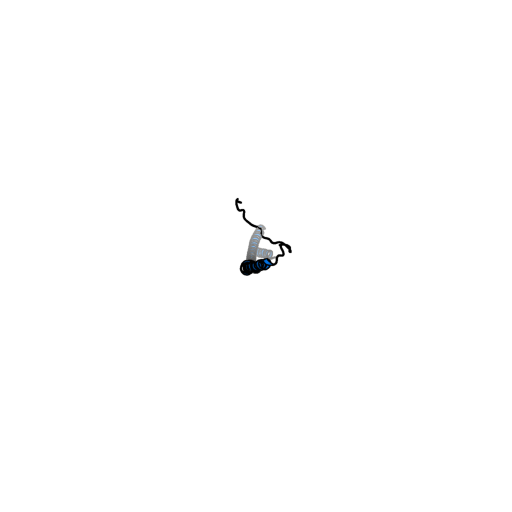 GLU A O 1
ATOM 1140 N N . THR A 1 152 ? -43.785 -0.637 77.026 1.00 89.19 152 THR A N 1
ATOM 1141 C CA . THR A 1 152 ? -43.853 0.787 77.384 1.00 89.19 152 THR A CA 1
ATOM 1142 C C . THR A 1 152 ? -45.254 1.174 77.868 1.00 89.19 152 THR A C 1
ATOM 1144 O O . THR A 1 152 ? -45.391 1.872 78.874 1.00 89.19 152 THR A O 1
ATOM 1147 N N . ALA A 1 153 ? -46.313 0.711 77.196 1.00 87.19 153 ALA A N 1
ATOM 1148 C CA . ALA A 1 153 ? -47.692 0.979 77.599 1.00 87.19 153 ALA A CA 1
ATOM 1149 C C . ALA A 1 153 ? -48.027 0.348 78.962 1.00 87.19 153 ALA A C 1
ATOM 1151 O O . ALA A 1 153 ? -48.639 1.008 79.804 1.00 87.19 153 ALA A O 1
ATOM 1152 N N . ALA A 1 154 ? -47.587 -0.887 79.218 1.00 86.06 154 ALA A N 1
ATOM 1153 C CA . ALA A 1 154 ? -47.766 -1.554 80.509 1.00 86.06 154 ALA A CA 1
ATOM 1154 C C . ALA A 1 154 ? -47.024 -0.838 81.648 1.00 86.06 154 ALA A C 1
ATOM 1156 O O . ALA A 1 154 ? -47.589 -0.634 82.732 1.00 86.06 154 ALA A O 1
ATOM 1157 N N . ALA A 1 155 ? -45.793 -0.389 81.389 1.00 87.06 155 ALA A N 1
ATOM 1158 C CA . ALA A 1 155 ? -45.022 0.414 82.331 1.00 87.06 155 ALA A CA 1
ATOM 1159 C C . ALA A 1 155 ? -45.727 1.745 82.652 1.00 87.06 155 ALA A C 1
ATOM 1161 O O . ALA A 1 155 ? -45.848 2.110 83.823 1.00 87.06 155 ALA A O 1
ATOM 1162 N N . LEU A 1 156 ? -46.267 2.436 81.639 1.00 86.75 156 LEU A N 1
ATOM 1163 C CA . LEU A 1 156 ? -47.015 3.686 81.815 1.00 86.75 156 LEU A CA 1
ATOM 1164 C C . LEU A 1 156 ? -48.315 3.496 82.614 1.00 86.75 156 LEU A C 1
ATOM 1166 O O . LEU A 1 156 ? -48.582 4.280 83.523 1.00 86.75 156 LEU A O 1
ATOM 1170 N N . VAL A 1 157 ? -49.106 2.455 82.321 1.00 86.12 157 VAL A N 1
ATOM 1171 C CA . VAL A 1 157 ? -50.350 2.146 83.060 1.00 86.12 157 VAL A CA 1
ATOM 1172 C C . VAL A 1 157 ? -50.055 1.880 84.536 1.00 86.12 157 VAL A C 1
ATOM 1174 O O . VAL A 1 157 ? -50.766 2.382 85.408 1.00 86.12 157 VAL A O 1
ATOM 1177 N N . THR A 1 158 ? -48.979 1.144 84.815 1.00 85.62 158 THR A N 1
ATOM 1178 C CA . THR A 1 158 ? -48.538 0.852 86.184 1.00 85.62 158 THR A CA 1
ATOM 1179 C C . THR A 1 158 ? -48.060 2.121 86.898 1.00 85.62 158 THR A C 1
ATOM 1181 O O . THR A 1 158 ? -48.461 2.375 88.033 1.00 85.62 158 THR A O 1
ATOM 1184 N N . ALA A 1 159 ? -47.259 2.961 86.232 1.00 86.56 159 ALA A N 1
ATOM 1185 C CA . ALA A 1 159 ? -46.755 4.219 86.791 1.00 86.56 159 ALA A CA 1
ATOM 1186 C C . ALA A 1 159 ? -47.871 5.237 87.099 1.00 86.56 159 ALA A C 1
ATOM 1188 O O . ALA A 1 159 ? -47.762 6.001 88.057 1.00 86.56 159 ALA A O 1
ATOM 1189 N N . LEU A 1 160 ? -48.958 5.229 86.321 1.00 86.62 160 LEU A N 1
ATOM 1190 C CA . LEU A 1 160 ? -50.135 6.086 86.515 1.00 86.62 160 LEU A CA 1
ATOM 1191 C C . LEU A 1 160 ? -51.141 5.532 87.547 1.00 86.62 160 LEU A C 1
ATOM 1193 O O . LEU A 1 160 ? -52.184 6.145 87.769 1.00 86.62 160 LEU A O 1
ATOM 1197 N N . GLY A 1 161 ? -50.838 4.402 88.198 1.00 80.50 161 GLY A N 1
ATOM 1198 C CA . GLY A 1 161 ? -51.652 3.825 89.276 1.00 80.50 161 GLY A CA 1
ATOM 1199 C C . GLY A 1 161 ? -52.782 2.893 88.818 1.00 80.50 161 GLY A C 1
ATOM 1200 O O . GLY A 1 161 ? -53.646 2.543 89.623 1.00 80.50 161 GLY A O 1
ATOM 1201 N N . GLY A 1 162 ? -52.795 2.483 87.546 1.00 78.81 162 GLY A N 1
ATOM 1202 C CA . GLY A 1 162 ? -53.719 1.480 87.012 1.00 78.81 162 GLY A CA 1
ATOM 1203 C C . GLY A 1 162 ? -53.229 0.042 87.230 1.00 78.81 162 GLY A C 1
ATOM 1204 O O . GLY A 1 162 ? -52.040 -0.210 87.418 1.00 78.81 162 GLY A O 1
ATOM 1205 N N . LYS A 1 163 ? -54.144 -0.934 87.175 1.00 76.06 163 LYS A N 1
ATOM 1206 C CA . LYS A 1 163 ? -53.784 -2.361 87.102 1.00 76.06 163 LYS A CA 1
ATOM 1207 C C . LYS A 1 163 ? -53.462 -2.713 85.649 1.00 76.06 163 LYS A C 1
ATOM 1209 O O . LYS A 1 163 ? -54.333 -2.578 84.795 1.00 76.06 163 LYS A O 1
ATOM 1214 N N . SER A 1 164 ? -52.234 -3.158 85.384 1.00 71.06 164 SER A N 1
ATOM 1215 C CA . SER A 1 164 ? -51.837 -3.660 84.065 1.00 71.06 164 SER A CA 1
ATOM 1216 C C . SER A 1 164 ? -52.602 -4.948 83.743 1.00 71.06 164 SER A C 1
ATOM 1218 O O . SER A 1 164 ? -52.452 -5.949 84.443 1.00 71.06 164 SER A O 1
ATOM 1220 N N . ASP A 1 165 ? -53.442 -4.905 82.711 1.00 81.19 165 ASP A N 1
ATOM 1221 C CA . ASP A 1 165 ? -54.016 -6.086 82.064 1.00 81.19 165 ASP A CA 1
ATOM 1222 C C . ASP A 1 165 ? -53.310 -6.263 80.715 1.00 81.19 165 ASP A C 1
ATOM 1224 O O . ASP A 1 165 ? -53.574 -5.536 79.753 1.00 81.19 165 ASP A O 1
ATOM 1228 N N . GLU A 1 166 ? -52.381 -7.218 80.658 1.00 77.56 166 GLU A N 1
ATOM 1229 C CA . GLU A 1 166 ? -51.565 -7.499 79.471 1.00 77.56 166 GLU A CA 1
ATOM 1230 C C . GLU A 1 166 ? -52.407 -7.841 78.235 1.00 77.56 166 GLU A C 1
ATOM 1232 O O . GLU A 1 166 ? -52.024 -7.489 77.117 1.00 77.56 166 GLU A O 1
ATOM 1237 N N . GLY A 1 167 ? -53.564 -8.489 78.417 1.00 79.56 167 GLY A N 1
ATOM 1238 C CA . GLY A 1 167 ? -54.455 -8.847 77.315 1.00 79.56 167 GLY A CA 1
ATOM 1239 C C . GLY A 1 167 ? -55.135 -7.619 76.713 1.00 79.56 167 GLY A C 1
ATOM 1240 O O . GLY A 1 167 ? -55.165 -7.454 75.491 1.00 79.56 167 GLY A O 1
ATOM 1241 N N . ALA A 1 168 ? -55.628 -6.719 77.568 1.00 80.81 168 ALA A N 1
ATOM 1242 C CA . ALA A 1 168 ? -56.259 -5.474 77.135 1.00 80.81 168 ALA A CA 1
ATOM 1243 C C . ALA A 1 168 ? -55.255 -4.502 76.488 1.00 80.81 168 ALA A C 1
ATOM 1245 O O . ALA A 1 168 ? -55.588 -3.848 75.495 1.00 80.81 168 ALA A O 1
ATOM 1246 N N . ILE A 1 169 ? -54.027 -4.430 77.016 1.00 82.62 169 ILE A N 1
ATOM 1247 C CA . ILE A 1 169 ? -52.958 -3.562 76.500 1.00 82.62 169 ILE A CA 1
ATOM 1248 C C . ILE A 1 169 ? -52.473 -4.050 75.134 1.00 82.62 169 ILE A C 1
ATOM 1250 O O . ILE A 1 169 ? -52.426 -3.246 74.202 1.00 82.62 169 ILE A O 1
ATOM 1254 N N . ARG A 1 170 ? -52.201 -5.354 74.965 1.00 82.50 170 ARG A N 1
ATOM 1255 C CA . ARG A 1 170 ? -51.845 -5.918 73.649 1.00 82.50 170 ARG A CA 1
ATOM 1256 C C . ARG A 1 170 ? -52.924 -5.635 72.605 1.00 82.50 170 ARG A C 1
ATOM 1258 O O . ARG A 1 170 ? -52.624 -5.060 71.567 1.00 82.50 170 ARG A O 1
ATOM 1265 N N . ALA A 1 171 ? -54.194 -5.890 72.926 1.00 83.06 171 ALA A N 1
ATOM 1266 C CA . ALA A 1 171 ? -55.306 -5.633 72.008 1.00 83.06 171 ALA A CA 1
ATOM 1267 C C . ALA A 1 171 ? -55.523 -4.140 71.670 1.00 83.06 171 ALA A C 1
ATOM 1269 O O . ALA A 1 171 ? -56.171 -3.812 70.669 1.00 83.06 171 ALA A O 1
ATOM 1270 N N . ALA A 1 172 ? -55.061 -3.216 72.518 1.00 82.44 172 ALA A N 1
ATOM 1271 C CA . ALA A 1 172 ? -55.091 -1.779 72.248 1.00 82.44 172 ALA A CA 1
ATOM 1272 C C . ALA A 1 172 ? -53.906 -1.335 71.375 1.00 82.44 172 ALA A C 1
ATOM 1274 O O . ALA A 1 172 ? -54.102 -0.544 70.452 1.00 82.44 172 ALA A O 1
ATOM 1275 N N . VAL A 1 173 ? -52.708 -1.871 71.635 1.00 84.88 173 VAL A N 1
ATOM 1276 C CA . VAL A 1 173 ? -51.501 -1.623 70.834 1.00 84.88 173 VAL A CA 1
ATOM 1277 C C . VAL A 1 173 ? -51.664 -2.197 69.428 1.00 84.88 173 VAL A C 1
ATOM 1279 O O . VAL A 1 173 ? -51.458 -1.466 68.465 1.00 84.88 173 VAL A O 1
ATOM 1282 N N . ASP A 1 174 ? -52.139 -3.435 69.287 1.00 84.19 174 ASP A N 1
ATOM 1283 C CA . ASP A 1 174 ? -52.347 -4.073 67.981 1.00 84.19 174 ASP A CA 1
ATOM 1284 C C . ASP A 1 174 ? -53.322 -3.274 67.110 1.00 84.19 174 ASP A C 1
ATOM 1286 O O . ASP A 1 174 ? -52.999 -2.921 65.976 1.00 84.19 174 ASP A O 1
ATOM 1290 N N . ARG A 1 175 ? -54.462 -2.853 67.677 1.00 85.25 175 ARG A N 1
ATOM 1291 C CA . ARG A 1 175 ? -55.420 -1.974 66.984 1.00 85.25 175 ARG A CA 1
ATOM 1292 C C . ARG A 1 175 ? -54.815 -0.652 66.529 1.00 85.25 175 ARG A C 1
ATOM 1294 O O . ARG A 1 175 ? -55.306 -0.086 65.557 1.00 85.25 175 ARG A O 1
ATOM 1301 N N . ARG A 1 176 ? -53.820 -0.124 67.251 1.00 85.31 176 ARG A N 1
ATOM 1302 C CA . ARG A 1 176 ? -53.209 1.169 66.929 1.00 85.31 176 ARG A CA 1
ATOM 1303 C C . ARG A 1 176 ? -52.011 1.062 65.990 1.00 85.31 176 ARG A C 1
ATOM 1305 O O . ARG A 1 176 ? -51.689 2.038 65.326 1.00 85.31 176 ARG A O 1
ATOM 1312 N N . VAL A 1 177 ? -51.366 -0.097 65.937 1.00 81.12 177 VAL A N 1
ATOM 1313 C CA . VAL A 1 177 ? -50.278 -0.392 64.996 1.00 81.12 177 VAL A CA 1
ATOM 1314 C C . VAL A 1 177 ? -50.833 -0.814 63.627 1.00 81.12 177 VAL A C 1
ATOM 1316 O O . VAL A 1 177 ? -50.178 -0.593 62.612 1.00 81.12 177 VAL A O 1
ATOM 1319 N N . GLU A 1 178 ? -52.045 -1.373 63.579 1.00 73.81 178 GLU A N 1
ATOM 1320 C CA . GLU A 1 178 ? -52.711 -1.806 62.340 1.00 73.81 178 GLU A CA 1
ATOM 1321 C C . GLU A 1 178 ? -53.604 -0.740 61.673 1.00 73.81 178 GLU A C 1
ATOM 1323 O O . GLU A 1 178 ? -54.056 -0.966 60.549 1.00 73.81 178 GLU A O 1
ATOM 1328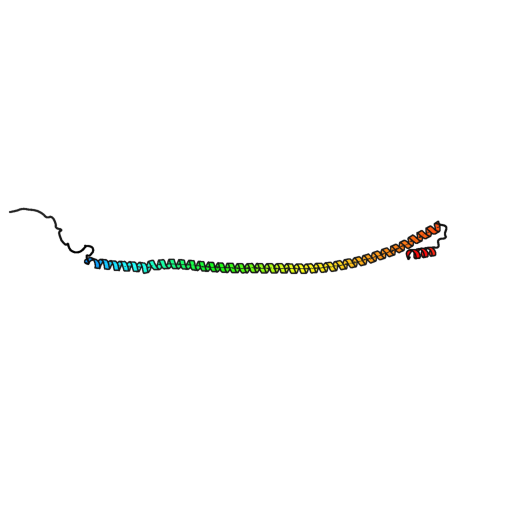 N N . GLY A 1 179 ? -53.852 0.409 62.323 1.00 49.69 179 GLY A N 1
ATOM 1329 C CA . GLY A 1 179 ? -54.746 1.475 61.834 1.00 49.69 179 GLY A CA 1
ATOM 1330 C C . GLY A 1 179 ? -54.170 2.881 61.913 1.00 49.69 179 GLY A C 1
ATOM 1331 O O . GLY A 1 179 ? -54.270 3.598 60.895 1.00 49.69 179 GLY A O 1
#

Sequence (179 aa):
MESDALDTTAQGAADSGAGLPQLNFEHFGNQIFWLLVTLVVIYLILSRVALPRIAAILAERQGTITHDLAYAEELKTKARAAEDAYEKALADARAEAQEIVGQARAEIQAEVDEAMKRADAEIAARTAESEKAIAEIRAGAMESVREVAGETAAALVTALGGKSDEGAIRAAVDRRVEG

Radius of gyration: 71.37 Å; chains: 1; bounding box: 150×35×189 Å

Organism: NCBI:txid515897